Protein AF-A0A3S1NWY3-F1 (afdb_monomer_lite)

Structure (mmCIF, N/CA/C/O backbone):
data_AF-A0A3S1NWY3-F1
#
_entry.id   AF-A0A3S1NWY3-F1
#
loop_
_atom_site.group_PDB
_atom_site.id
_atom_site.type_symbol
_atom_site.label_atom_id
_atom_site.label_alt_id
_atom_site.label_comp_id
_atom_site.label_asym_id
_atom_site.label_entity_id
_atom_site.label_seq_id
_atom_site.pdbx_PDB_ins_code
_atom_site.Cartn_x
_atom_site.Cartn_y
_atom_site.Cartn_z
_atom_site.occupancy
_atom_site.B_iso_or_equiv
_atom_site.auth_seq_id
_atom_site.auth_comp_id
_atom_site.auth_asym_id
_atom_site.auth_atom_id
_atom_site.pdbx_PDB_model_num
ATOM 1 N N . ALA A 1 1 ? -12.824 -18.555 -0.177 1.00 43.00 1 ALA A N 1
ATOM 2 C CA . ALA A 1 1 ? -11.693 -17.649 -0.452 1.00 43.00 1 ALA A CA 1
ATOM 3 C C . ALA A 1 1 ? -12.247 -16.459 -1.218 1.00 43.00 1 ALA A C 1
ATOM 5 O O . ALA A 1 1 ? -12.418 -16.541 -2.427 1.00 43.00 1 ALA A O 1
ATOM 6 N N . GLU A 1 2 ? -12.670 -15.418 -0.502 1.00 41.91 2 GLU A N 1
ATOM 7 C CA . GLU A 1 2 ? -13.223 -14.225 -1.140 1.00 41.91 2 GLU A CA 1
ATOM 8 C C . GLU A 1 2 ? -12.092 -13.433 -1.795 1.00 41.91 2 GLU A C 1
ATOM 10 O O . GLU A 1 2 ? -11.136 -13.020 -1.137 1.00 41.91 2 GLU A O 1
ATOM 15 N N . LEU A 1 3 ? -12.187 -13.261 -3.112 1.00 44.41 3 LEU A N 1
ATOM 16 C CA . LEU A 1 3 ? -11.320 -12.381 -3.879 1.00 44.41 3 LEU A CA 1
ATOM 17 C C . LEU A 1 3 ? -11.603 -10.944 -3.429 1.00 44.41 3 LEU A C 1
ATOM 19 O O . LEU A 1 3 ? -12.534 -10.300 -3.910 1.00 44.41 3 LEU A O 1
ATOM 23 N N . ARG A 1 4 ? -10.802 -10.452 -2.475 1.00 43.06 4 ARG A N 1
ATOM 24 C CA . ARG A 1 4 ? -10.708 -9.025 -2.152 1.00 43.06 4 ARG A CA 1
ATOM 25 C C . ARG A 1 4 ? -10.515 -8.277 -3.467 1.00 43.06 4 ARG A C 1
ATOM 27 O O . ARG A 1 4 ? -9.503 -8.465 -4.137 1.00 43.06 4 ARG A O 1
ATOM 34 N N . VAL A 1 5 ? -11.489 -7.443 -3.821 1.00 44.62 5 VAL A N 1
ATOM 35 C CA . VAL A 1 5 ? -11.394 -6.499 -4.935 1.00 44.62 5 VAL A CA 1
ATOM 36 C C . VAL A 1 5 ? -10.137 -5.666 -4.700 1.00 44.62 5 VAL A C 1
ATOM 38 O O . VAL A 1 5 ? -10.102 -4.828 -3.796 1.00 44.62 5 VAL A O 1
ATOM 41 N N . VAL A 1 6 ? -9.077 -5.951 -5.459 1.00 54.53 6 VAL A N 1
ATOM 42 C CA . VAL A 1 6 ? -7.861 -5.139 -5.478 1.00 54.53 6 VAL A CA 1
ATOM 43 C C . VAL A 1 6 ? -8.323 -3.753 -5.900 1.00 54.53 6 VAL A C 1
ATOM 45 O O . VAL A 1 6 ? -8.805 -3.569 -7.017 1.00 54.53 6 VAL A O 1
ATOM 48 N N . ARG A 1 7 ? -8.298 -2.798 -4.965 1.00 51.84 7 ARG A N 1
ATOM 49 C CA . ARG A 1 7 ? -8.609 -1.391 -5.230 1.00 51.84 7 ARG A CA 1
ATOM 50 C C . ARG A 1 7 ? -7.562 -0.873 -6.215 1.00 51.84 7 ARG A C 1
ATOM 52 O O . ARG A 1 7 ? -6.543 -0.344 -5.793 1.00 51.84 7 ARG A O 1
ATOM 59 N N . GLY A 1 8 ? -7.829 -1.035 -7.506 1.00 55.12 8 GLY A N 1
ATOM 60 C CA . GLY A 1 8 ? -7.039 -0.418 -8.558 1.00 5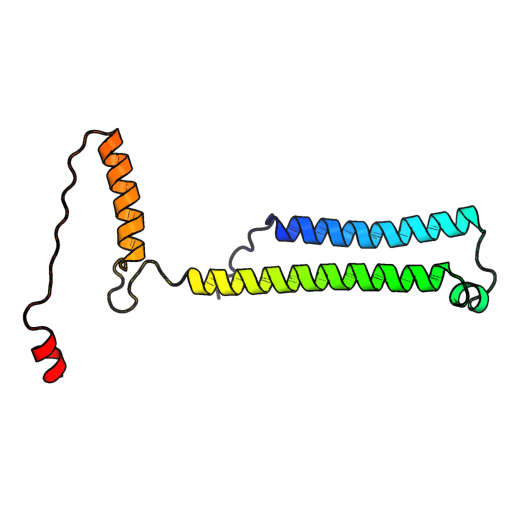5.12 8 GLY A CA 1
ATOM 61 C C . GLY A 1 8 ? -7.154 1.098 -8.439 1.00 55.12 8 GLY A C 1
ATOM 62 O O . GLY A 1 8 ? -8.268 1.621 -8.347 1.00 55.12 8 GLY A O 1
ATOM 63 N N . ASN A 1 9 ? -6.004 1.772 -8.425 1.00 58.88 9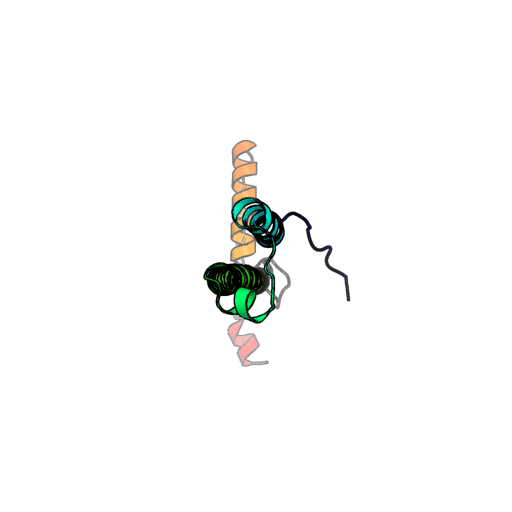 ASN A N 1
ATOM 64 C CA . ASN A 1 9 ? -5.757 3.225 -8.391 1.00 58.88 9 ASN A CA 1
ATOM 65 C C . ASN A 1 9 ? -5.099 3.757 -7.107 1.00 58.88 9 ASN A C 1
ATOM 67 O O . ASN A 1 9 ? -5.216 4.951 -6.802 1.00 58.88 9 ASN A O 1
ATOM 71 N N . GLY A 1 10 ? -4.351 2.924 -6.382 1.00 73.94 10 GLY A N 1
ATOM 72 C CA . GLY A 1 10 ? -3.462 3.394 -5.321 1.00 73.94 10 GLY A CA 1
ATOM 73 C C . GLY A 1 10 ? -2.319 4.283 -5.855 1.00 73.94 10 GLY A C 1
ATOM 74 O O . GLY A 1 10 ? -1.903 4.150 -7.009 1.00 73.94 10 GLY A O 1
ATOM 75 N N . PRO A 1 11 ? -1.761 5.196 -5.034 1.00 77.75 11 PRO A N 1
ATOM 76 C CA . PRO A 1 11 ? -0.602 6.009 -5.424 1.00 77.75 11 PRO A CA 1
ATOM 77 C C . PRO A 1 11 ? 0.622 5.155 -5.796 1.00 77.75 11 PRO A C 1
ATOM 79 O O . PRO A 1 11 ? 1.398 5.541 -6.665 1.00 77.75 11 PRO A O 1
ATOM 82 N N . THR A 1 12 ? 0.760 3.971 -5.195 1.00 78.69 12 THR A N 1
ATOM 83 C CA . THR A 1 12 ? 1.791 2.974 -5.513 1.00 78.69 12 THR A CA 1
ATOM 84 C C . THR A 1 12 ? 1.643 2.413 -6.925 1.00 78.69 12 THR A C 1
ATOM 86 O O . THR A 1 12 ? 2.621 2.381 -7.661 1.00 78.69 12 THR A O 1
ATOM 89 N N . GLU A 1 13 ? 0.435 2.045 -7.355 1.00 81.56 13 GLU A N 1
ATOM 90 C CA . GLU A 1 13 ? 0.184 1.542 -8.717 1.00 81.56 13 GLU A CA 1
ATOM 91 C C . GLU A 1 13 ? 0.462 2.609 -9.775 1.00 81.56 13 GLU A C 1
ATOM 93 O O . GLU A 1 13 ? 1.089 2.320 -10.793 1.00 81.56 13 GLU A O 1
ATOM 98 N N . LYS A 1 14 ? 0.078 3.866 -9.510 1.00 82.06 14 LYS A N 1
ATOM 99 C CA . LYS A 1 14 ? 0.421 4.994 -10.390 1.00 82.06 14 LYS A CA 1
ATOM 100 C C . LYS A 1 14 ? 1.933 5.192 -10.483 1.00 82.06 14 LYS A C 1
ATOM 102 O O . LYS A 1 14 ? 2.449 5.397 -11.577 1.00 82.06 14 LYS A O 1
ATOM 107 N N . MET A 1 15 ? 2.644 5.101 -9.359 1.00 82.56 15 MET A N 1
ATOM 108 C CA . MET A 1 15 ? 4.101 5.233 -9.334 1.00 82.56 15 MET A CA 1
ATOM 109 C C . MET A 1 15 ? 4.785 4.097 -10.103 1.00 82.56 15 MET A C 1
ATOM 111 O O . MET A 1 15 ? 5.667 4.359 -10.917 1.00 82.56 15 MET A O 1
ATOM 115 N N . LEU A 1 16 ? 4.333 2.856 -9.920 1.00 84.06 16 LEU A N 1
ATOM 116 C CA . LEU A 1 16 ? 4.833 1.691 -10.655 1.00 84.06 16 LEU A CA 1
ATOM 117 C C . LEU A 1 16 ? 4.575 1.808 -12.157 1.00 84.06 16 LEU A C 1
ATOM 119 O O . LEU A 1 16 ? 5.479 1.554 -12.950 1.00 84.06 16 LEU A O 1
ATOM 123 N N . PHE A 1 17 ? 3.377 2.245 -12.547 1.00 86.25 17 PHE A N 1
ATOM 124 C CA . PHE A 1 17 ? 3.034 2.479 -13.945 1.00 86.25 17 PHE A CA 1
ATOM 125 C C . PHE A 1 17 ? 3.930 3.552 -14.574 1.00 86.25 17 PHE A C 1
ATOM 127 O O . PHE A 1 17 ? 4.476 3.335 -15.653 1.00 86.25 17 PHE A O 1
ATOM 134 N N . VAL A 1 18 ? 4.143 4.680 -13.887 1.00 86.44 18 VAL A N 1
ATOM 135 C CA . VAL A 1 18 ? 5.033 5.753 -14.359 1.00 86.44 18 VAL A CA 1
ATOM 136 C C . VAL A 1 18 ? 6.472 5.257 -14.489 1.00 86.44 18 VAL A C 1
ATOM 138 O O . VAL A 1 18 ? 7.100 5.501 -15.515 1.00 86.44 18 VAL A O 1
ATOM 141 N N . LEU A 1 19 ? 6.996 4.527 -13.501 1.00 85.06 19 LEU A N 1
ATOM 142 C CA . LEU A 1 19 ? 8.356 3.980 -13.557 1.00 85.06 19 LEU A CA 1
ATOM 143 C C . LEU A 1 19 ? 8.524 2.963 -14.696 1.00 85.06 19 LEU A C 1
ATOM 145 O O . LEU A 1 19 ? 9.525 3.004 -15.412 1.00 85.06 19 LEU A O 1
ATOM 149 N N . ALA A 1 20 ? 7.538 2.087 -14.905 1.00 85.81 20 ALA A N 1
ATOM 150 C CA . ALA A 1 20 ? 7.537 1.132 -16.011 1.00 85.81 20 ALA A CA 1
ATOM 151 C C . ALA A 1 20 ? 7.470 1.841 -17.373 1.00 85.81 20 ALA A C 1
ATOM 153 O O . ALA A 1 20 ? 8.231 1.505 -18.284 1.00 85.81 20 ALA A O 1
ATOM 154 N N . LEU A 1 21 ? 6.618 2.864 -17.496 1.00 89.31 21 LEU A N 1
ATOM 155 C CA . LEU A 1 21 ? 6.485 3.667 -18.709 1.00 89.31 21 LEU A CA 1
ATOM 156 C C . LEU A 1 21 ? 7.777 4.430 -19.020 1.00 89.31 21 LEU A C 1
ATOM 158 O O . LEU A 1 21 ? 8.232 4.408 -20.160 1.00 89.31 21 LEU A O 1
ATOM 162 N N . LEU A 1 22 ? 8.397 5.058 -18.017 1.00 85.12 22 LEU A N 1
ATOM 163 C CA . LEU A 1 22 ? 9.682 5.745 -18.164 1.00 85.12 22 LEU A CA 1
ATOM 164 C C . LEU A 1 22 ? 10.795 4.777 -18.572 1.00 85.12 22 LEU A C 1
ATOM 166 O O . LEU A 1 22 ? 11.595 5.114 -19.441 1.00 85.12 22 LEU A O 1
ATOM 170 N N . SER A 1 23 ? 10.829 3.572 -17.995 1.00 84.56 23 SER A N 1
ATOM 171 C CA . SER A 1 23 ? 11.798 2.535 -18.365 1.00 84.56 23 SER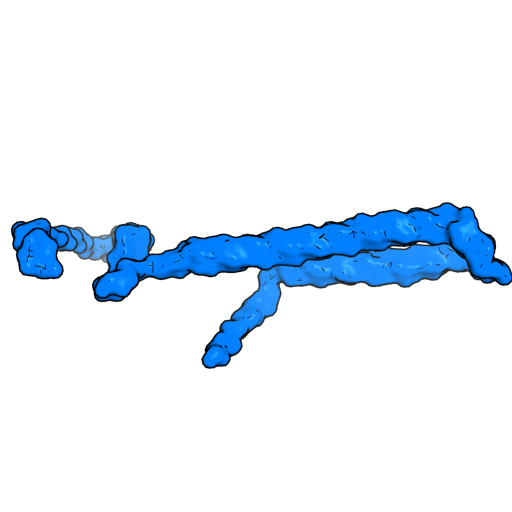 A CA 1
ATOM 172 C C . SER A 1 23 ? 11.642 2.105 -19.827 1.00 84.56 23 SER A C 1
ATOM 174 O O . SER A 1 23 ? 12.619 2.115 -20.583 1.00 84.56 23 SER A O 1
ATOM 176 N N . GLY A 1 24 ? 10.408 1.814 -20.254 1.00 85.06 24 GLY A N 1
ATOM 177 C CA . GLY A 1 24 ? 10.104 1.459 -21.641 1.00 85.06 24 GLY A CA 1
ATOM 178 C C . GLY A 1 24 ? 10.423 2.595 -22.613 1.00 85.06 24 GLY A C 1
ATOM 179 O O . GLY A 1 24 ? 11.130 2.390 -23.598 1.00 85.06 24 GLY A O 1
ATOM 180 N N . LEU A 1 25 ? 9.972 3.814 -22.311 1.00 88.06 25 LEU A N 1
ATOM 181 C CA . LEU A 1 25 ? 10.205 4.981 -23.160 1.00 88.06 25 LEU A CA 1
ATOM 182 C C . LEU A 1 25 ? 11.699 5.286 -23.295 1.00 88.06 25 LEU A C 1
ATOM 184 O O . LEU A 1 25 ? 12.176 5.503 -24.406 1.00 88.06 25 LEU A O 1
ATOM 188 N N . ASN A 1 26 ? 12.447 5.239 -22.191 1.00 85.06 26 ASN A N 1
ATOM 189 C CA . ASN A 1 26 ? 13.894 5.418 -22.203 1.00 85.06 26 ASN A CA 1
ATOM 190 C C . ASN A 1 26 ? 14.584 4.398 -23.122 1.00 85.06 26 ASN A C 1
ATOM 192 O O . ASN A 1 26 ? 15.481 4.783 -23.863 1.00 85.06 26 ASN A O 1
ATOM 196 N N . PHE A 1 27 ? 14.154 3.132 -23.137 1.00 83.94 27 PHE A N 1
ATOM 197 C CA . PHE A 1 27 ? 14.719 2.125 -24.040 1.00 83.94 27 PHE A CA 1
ATOM 198 C C . PHE A 1 27 ? 14.507 2.490 -25.518 1.00 83.94 27 PHE A C 1
ATOM 200 O O . PHE A 1 27 ? 15.476 2.583 -26.276 1.00 83.94 27 PHE A O 1
ATOM 207 N N . PHE A 1 28 ? 13.264 2.754 -25.929 1.00 86.25 28 PHE A N 1
ATOM 208 C CA . PHE A 1 28 ? 12.943 3.025 -27.336 1.00 86.25 28 PHE A CA 1
ATOM 209 C C . PHE A 1 28 ? 13.494 4.367 -27.821 1.00 86.25 28 PHE A C 1
ATOM 211 O O . PHE A 1 28 ? 14.154 4.423 -28.860 1.00 86.25 28 PHE A O 1
ATOM 218 N N . VAL A 1 29 ? 13.262 5.441 -27.061 1.00 88.62 29 VAL A N 1
ATOM 219 C CA . VAL A 1 29 ? 13.678 6.800 -27.439 1.00 88.62 29 VAL A CA 1
ATOM 220 C C . VAL A 1 29 ? 15.189 6.878 -27.555 1.00 88.62 29 VAL A C 1
ATOM 222 O O . VAL A 1 29 ? 15.708 7.424 -28.525 1.00 88.62 29 VAL A O 1
ATOM 225 N N . ARG A 1 30 ? 15.910 6.299 -26.595 1.00 85.25 30 ARG A N 1
ATOM 226 C CA . ARG A 1 30 ? 17.366 6.367 -26.583 1.00 85.25 30 ARG A CA 1
ATOM 227 C C . ARG A 1 30 ? 17.996 5.515 -27.679 1.00 85.25 30 ARG A C 1
ATOM 229 O O . ARG A 1 30 ? 18.945 5.976 -28.311 1.00 85.25 30 ARG A O 1
ATOM 236 N N . THR A 1 31 ? 17.459 4.317 -27.923 1.00 84.94 31 THR A N 1
ATOM 237 C CA . THR A 1 31 ? 17.900 3.467 -29.041 1.00 84.94 31 THR A CA 1
ATOM 238 C C . THR A 1 31 ? 17.752 4.220 -30.361 1.00 84.94 31 THR A C 1
ATOM 240 O O . THR A 1 31 ? 18.701 4.305 -31.138 1.00 84.94 31 THR A O 1
ATOM 243 N N . LEU A 1 32 ? 16.587 4.835 -30.587 1.00 88.69 32 LEU A N 1
ATOM 244 C CA . LEU A 1 32 ? 16.308 5.576 -31.813 1.00 88.69 32 LEU A CA 1
ATOM 245 C C . LEU A 1 32 ? 17.193 6.825 -31.948 1.00 88.69 32 LEU A C 1
ATOM 247 O O . LEU A 1 32 ? 17.780 7.047 -33.004 1.00 88.69 32 LEU A O 1
ATOM 251 N N . ALA A 1 33 ? 17.342 7.606 -30.875 1.00 87.44 33 ALA A N 1
ATOM 252 C CA . ALA A 1 33 ? 18.165 8.815 -30.866 1.00 87.44 33 ALA A CA 1
ATOM 253 C C . ALA A 1 33 ? 19.632 8.526 -31.219 1.00 87.44 33 ALA A C 1
ATOM 255 O O . ALA A 1 33 ? 20.255 9.296 -31.946 1.00 87.44 33 ALA A O 1
ATOM 256 N N . ILE A 1 34 ? 20.180 7.404 -30.746 1.00 85.31 34 ILE A N 1
ATOM 257 C CA . ILE A 1 34 ? 21.577 7.037 -31.006 1.00 85.31 34 ILE A CA 1
ATOM 258 C C . ILE A 1 34 ? 21.784 6.555 -32.434 1.00 85.31 34 ILE A C 1
ATOM 260 O O . ILE A 1 34 ? 22.769 6.966 -33.045 1.00 85.31 34 ILE A O 1
ATOM 264 N N . ILE A 1 35 ? 20.853 5.767 -32.977 1.00 86.06 35 ILE A N 1
ATOM 265 C CA . ILE A 1 35 ? 20.894 5.342 -34.384 1.00 86.06 35 ILE A CA 1
ATOM 266 C C . ILE A 1 35 ? 20.777 6.556 -35.315 1.00 86.06 35 ILE A C 1
ATOM 268 O O . ILE A 1 35 ? 21.475 6.621 -36.322 1.00 86.06 35 ILE A O 1
ATOM 272 N N . ILE A 1 36 ? 19.940 7.541 -34.972 1.00 89.56 36 ILE A N 1
ATOM 273 C CA . ILE A 1 36 ? 19.809 8.779 -35.755 1.00 89.56 36 ILE A CA 1
ATOM 274 C C . ILE A 1 36 ? 21.087 9.625 -35.671 1.00 89.56 36 ILE A C 1
ATOM 276 O O . ILE A 1 36 ? 21.536 10.147 -36.686 1.00 89.56 36 ILE A O 1
ATOM 280 N N . ALA A 1 37 ? 21.675 9.768 -34.480 1.00 87.62 37 ALA A N 1
ATOM 281 C CA . ALA A 1 37 ? 22.822 10.649 -34.268 1.00 87.62 37 ALA A CA 1
ATOM 282 C C . ALA A 1 37 ? 24.157 10.065 -34.762 1.00 87.62 37 ALA A C 1
ATOM 284 O O . ALA A 1 37 ? 25.002 10.814 -35.245 1.00 87.62 37 ALA A O 1
ATOM 285 N N . ASN A 1 38 ? 24.363 8.752 -34.628 1.00 85.31 38 ASN A N 1
ATOM 286 C CA . ASN A 1 38 ? 25.652 8.096 -34.897 1.00 85.31 38 ASN A CA 1
ATOM 287 C C . ASN A 1 38 ? 25.590 7.098 -36.064 1.00 85.31 38 ASN A C 1
ATOM 289 O O . ASN A 1 38 ? 26.616 6.542 -36.452 1.00 85.31 38 ASN A O 1
ATOM 293 N N . GLY A 1 39 ? 24.404 6.876 -36.636 1.00 86.31 39 GLY A N 1
ATOM 294 C CA . GLY A 1 39 ? 24.162 5.817 -37.607 1.00 86.31 39 GLY A CA 1
ATOM 295 C C . GLY A 1 39 ? 23.967 4.440 -36.955 1.00 86.31 39 GLY A C 1
ATOM 296 O O . GLY A 1 39 ? 24.115 4.275 -35.741 1.00 86.31 39 GLY A O 1
ATOM 297 N N . PRO A 1 40 ? 23.594 3.426 -37.753 1.00 86.88 40 PRO A N 1
ATOM 298 C CA . PRO A 1 40 ? 23.478 2.056 -37.276 1.00 86.88 40 PRO A CA 1
ATOM 299 C C . PRO A 1 40 ? 24.859 1.450 -36.996 1.00 86.88 40 PRO A C 1
ATOM 301 O O . PRO A 1 40 ? 25.814 1.670 -37.742 1.00 86.88 40 PRO A O 1
ATOM 304 N N . PHE A 1 41 ? 24.937 0.626 -35.952 1.00 87.50 41 PHE A N 1
ATOM 305 C CA . PHE A 1 41 ? 26.116 -0.192 -35.671 1.00 87.50 41 PHE A CA 1
ATOM 306 C C . PHE A 1 41 ? 26.358 -1.180 -36.816 1.00 87.50 41 PHE A C 1
ATOM 308 O O . PHE A 1 41 ? 25.414 -1.807 -37.306 1.00 87.50 41 PHE A O 1
ATOM 315 N N . LYS A 1 42 ? 27.616 -1.332 -37.243 1.00 88.00 42 LYS A N 1
ATOM 316 C CA . LYS A 1 42 ? 27.968 -2.196 -38.384 1.00 88.00 42 LYS A CA 1
ATOM 317 C C . LYS A 1 42 ? 28.255 -3.636 -37.969 1.00 88.00 42 LYS A C 1
ATOM 319 O O . LYS A 1 42 ? 28.247 -4.530 -38.809 1.00 88.00 42 LYS A O 1
ATOM 324 N N . SER A 1 43 ? 28.516 -3.859 -36.684 1.00 90.56 43 SER A N 1
ATOM 325 C CA . SER A 1 43 ? 28.770 -5.174 -36.098 1.00 90.56 43 SER A CA 1
ATOM 326 C C . SER A 1 43 ? 28.313 -5.223 -34.640 1.00 90.56 43 SER A C 1
ATOM 328 O O . SER A 1 43 ? 28.141 -4.188 -33.993 1.00 90.56 43 SER A O 1
ATOM 330 N N . TYR A 1 44 ? 28.139 -6.434 -34.109 1.00 87.12 44 TYR A N 1
ATOM 331 C CA . TYR A 1 44 ? 27.840 -6.626 -32.689 1.00 87.12 44 TYR A CA 1
ATOM 332 C C . TYR A 1 44 ? 28.996 -6.182 -31.785 1.00 87.12 44 TYR A C 1
ATOM 334 O O . TYR A 1 44 ? 28.745 -5.606 -30.730 1.00 87.12 44 TYR A O 1
ATOM 342 N N . ASP A 1 45 ? 30.246 -6.371 -32.208 1.00 90.56 45 ASP A N 1
ATOM 343 C CA . ASP A 1 45 ? 31.422 -5.974 -31.424 1.00 90.56 45 ASP A CA 1
ATOM 344 C C . ASP A 1 45 ? 31.477 -4.457 -31.207 1.00 90.56 45 ASP A C 1
ATOM 346 O O . ASP A 1 45 ? 31.723 -3.987 -30.096 1.00 90.56 45 ASP A O 1
ATOM 350 N N . GLU A 1 46 ? 31.159 -3.679 -32.245 1.00 87.62 46 GLU A N 1
ATOM 351 C CA . GLU A 1 46 ? 31.065 -2.217 -32.168 1.00 87.62 46 GLU A CA 1
ATOM 352 C C . GLU A 1 46 ? 29.940 -1.764 -31.220 1.00 87.62 46 GLU A C 1
ATOM 354 O O . GLU A 1 46 ? 30.109 -0.813 -30.455 1.00 87.62 46 GLU A O 1
ATOM 359 N N . LEU A 1 47 ? 28.808 -2.479 -31.213 1.00 86.31 47 LEU A N 1
ATOM 360 C CA . LEU A 1 47 ? 27.711 -2.223 -30.281 1.00 86.31 47 LEU A CA 1
ATOM 361 C C . LEU A 1 47 ? 28.137 -2.498 -28.831 1.00 86.31 47 LEU A C 1
ATOM 363 O O . LEU A 1 47 ? 27.928 -1.641 -27.972 1.00 86.31 47 LEU A O 1
ATOM 367 N N . TYR A 1 48 ? 28.740 -3.653 -28.542 1.00 88.19 48 TYR A N 1
ATOM 368 C CA . TYR A 1 48 ? 29.122 -4.030 -27.174 1.00 88.19 48 TYR A CA 1
ATOM 369 C C . TYR A 1 48 ? 30.270 -3.189 -26.608 1.00 88.19 48 TYR A C 1
ATOM 371 O O . TYR A 1 48 ? 30.277 -2.902 -25.409 1.00 88.19 48 TYR A O 1
ATOM 379 N N . ALA A 1 49 ? 31.204 -2.754 -27.457 1.00 88.81 49 ALA A N 1
ATOM 380 C CA . ALA A 1 49 ? 32.287 -1.849 -27.072 1.00 88.81 49 ALA A CA 1
ATOM 381 C C . ALA A 1 49 ? 31.827 -0.387 -26.908 1.00 88.81 49 ALA A C 1
ATOM 383 O O . ALA A 1 49 ? 32.563 0.441 -26.368 1.00 88.81 49 ALA A O 1
ATOM 384 N N . SER A 1 50 ? 30.618 -0.046 -27.366 1.00 86.88 50 SER A N 1
ATOM 385 C CA . SER A 1 50 ? 30.117 1.324 -27.303 1.00 86.88 50 SER A CA 1
ATOM 386 C C . SER A 1 50 ? 29.818 1.783 -25.869 1.00 86.88 50 SER A C 1
ATOM 388 O O . SER A 1 50 ? 29.320 1.043 -25.012 1.00 86.88 50 SER A O 1
ATOM 390 N N . SER A 1 51 ? 30.021 3.079 -25.623 1.00 83.88 51 SER A N 1
ATOM 391 C CA . SER A 1 51 ? 29.543 3.737 -24.401 1.00 83.88 51 SER A CA 1
ATOM 392 C C . SER A 1 51 ? 28.018 3.671 -24.275 1.00 83.88 51 SER A C 1
ATOM 394 O O . SER A 1 51 ? 27.490 3.719 -23.166 1.00 83.88 51 SER A O 1
ATOM 396 N N . TYR A 1 52 ? 27.297 3.509 -25.391 1.00 85.00 52 TYR A N 1
ATOM 397 C CA . TYR A 1 52 ? 25.855 3.304 -25.405 1.00 85.00 52 TYR A CA 1
ATOM 398 C C . TYR A 1 52 ? 25.453 2.037 -24.651 1.00 85.00 52 TYR A C 1
ATOM 400 O O . TYR A 1 52 ? 24.646 2.131 -23.727 1.00 85.00 52 TYR A O 1
ATOM 408 N N . TRP A 1 53 ? 26.019 0.883 -25.014 1.00 89.12 53 TRP A N 1
ATOM 409 C CA . TRP A 1 53 ? 25.631 -0.402 -24.431 1.00 89.12 53 TRP A CA 1
ATOM 410 C C . TRP A 1 53 ? 25.818 -0.413 -22.913 1.00 89.12 53 TRP A C 1
ATOM 412 O O . TRP A 1 53 ? 24.900 -0.735 -22.159 1.00 89.12 53 TRP A O 1
ATOM 422 N N . THR A 1 54 ? 26.982 0.041 -22.455 1.00 88.44 54 THR A N 1
ATOM 423 C CA . THR A 1 54 ? 27.318 0.100 -21.026 1.00 88.44 54 THR A CA 1
ATOM 424 C C . THR A 1 54 ? 26.404 1.053 -20.253 1.00 88.44 54 THR A C 1
ATOM 426 O O . THR A 1 54 ? 25.842 0.680 -19.224 1.00 88.44 54 THR A O 1
ATOM 429 N N . THR A 1 55 ? 26.162 2.262 -20.762 1.00 87.00 55 THR A N 1
ATOM 430 C CA . THR A 1 55 ? 25.254 3.221 -20.104 1.00 87.00 55 THR A CA 1
ATOM 431 C C . THR A 1 55 ? 23.778 2.816 -20.219 1.00 87.00 55 THR A C 1
ATOM 433 O O . THR A 1 55 ? 22.961 3.225 -19.396 1.00 87.00 55 THR A O 1
ATOM 436 N N . ALA A 1 56 ? 23.384 2.034 -21.229 1.00 86.69 56 ALA A N 1
ATOM 437 C CA . ALA A 1 56 ? 22.046 1.437 -21.338 1.00 86.69 56 ALA A CA 1
ATOM 438 C C . ALA A 1 56 ? 21.843 0.360 -20.281 1.00 86.69 56 ALA A C 1
ATOM 440 O O . ALA A 1 56 ? 20.851 0.408 -19.553 1.00 86.69 56 ALA A O 1
ATOM 441 N N . LEU A 1 57 ? 22.819 -0.533 -20.134 1.00 88.69 57 LEU A N 1
ATOM 442 C CA . LEU A 1 57 ? 22.799 -1.585 -19.130 1.00 88.69 57 LEU A CA 1
ATOM 443 C C . LEU A 1 57 ? 22.718 -1.013 -17.707 1.00 88.69 57 LEU A C 1
ATOM 445 O O . LEU A 1 57 ? 21.847 -1.412 -16.935 1.00 88.69 57 LEU A O 1
ATOM 449 N N . LEU A 1 58 ? 23.573 -0.038 -17.377 1.00 90.50 58 LEU A N 1
ATOM 450 C CA . LEU A 1 58 ? 23.611 0.575 -16.045 1.00 90.50 58 LEU A CA 1
ATOM 451 C C . LEU A 1 58 ? 22.311 1.311 -15.699 1.00 90.50 58 LEU A C 1
ATOM 453 O O . LEU A 1 58 ? 21.767 1.133 -14.610 1.00 90.50 58 LEU A O 1
ATOM 457 N N . LEU A 1 59 ? 21.787 2.115 -16.629 1.00 87.56 59 LEU A N 1
ATOM 458 C CA . LEU A 1 59 ? 20.551 2.863 -16.402 1.00 87.56 59 LEU A CA 1
ATOM 459 C C . LEU A 1 59 ? 19.339 1.929 -16.279 1.00 87.56 59 LEU A C 1
ATOM 461 O O . LEU A 1 59 ? 18.475 2.151 -15.432 1.00 87.56 59 LEU A O 1
ATOM 465 N N . HIS A 1 60 ? 19.285 0.867 -17.089 1.00 87.00 60 HIS A N 1
ATOM 466 C CA . HIS A 1 60 ? 18.211 -0.120 -17.015 1.00 87.00 60 HIS A CA 1
ATOM 467 C C . HIS A 1 60 ? 18.253 -0.906 -15.699 1.00 87.00 60 HIS A C 1
ATOM 469 O O . HIS A 1 60 ? 17.224 -1.048 -15.038 1.00 87.00 60 HIS A O 1
ATOM 475 N N . ALA A 1 61 ? 19.442 -1.346 -15.274 1.00 90.31 61 ALA A N 1
ATOM 476 C CA . ALA A 1 61 ? 19.628 -2.007 -13.986 1.00 90.31 61 ALA A CA 1
ATOM 477 C C . ALA A 1 61 ? 19.158 -1.110 -12.827 1.00 90.31 61 ALA A C 1
ATOM 479 O O . ALA A 1 61 ? 18.382 -1.556 -11.981 1.00 90.31 61 ALA A O 1
ATOM 480 N N . LEU A 1 62 ? 19.524 0.176 -12.836 1.00 90.38 62 LEU A N 1
ATOM 481 C CA . LEU A 1 62 ? 19.085 1.135 -11.819 1.00 90.38 62 LEU A CA 1
ATOM 482 C C . LEU A 1 62 ? 17.556 1.302 -11.789 1.00 90.38 62 LEU A C 1
ATOM 484 O O . LEU A 1 62 ? 16.953 1.235 -10.720 1.00 90.38 62 LEU A O 1
ATOM 488 N N . LEU A 1 63 ? 16.914 1.478 -12.947 1.00 86.38 63 LEU A N 1
ATOM 489 C CA . LEU A 1 63 ? 15.454 1.611 -13.028 1.00 86.38 63 LEU A CA 1
ATOM 490 C C . LEU A 1 63 ? 14.735 0.338 -12.560 1.00 86.38 63 LEU A C 1
ATOM 492 O O . LEU A 1 63 ? 13.763 0.430 -11.809 1.00 86.38 63 LEU A O 1
ATOM 496 N N . SER A 1 64 ? 15.231 -0.845 -12.940 1.00 87.44 64 SER A N 1
ATOM 497 C CA . SER A 1 64 ? 14.669 -2.119 -12.467 1.00 87.44 64 SER A CA 1
ATOM 498 C C . SER A 1 64 ? 14.787 -2.284 -10.949 1.00 87.44 64 SER A C 1
ATOM 500 O O . SER A 1 64 ? 13.840 -2.744 -10.310 1.00 87.44 64 SER A O 1
ATOM 502 N N . LEU A 1 65 ? 15.895 -1.829 -10.353 1.00 92.44 65 LEU A N 1
ATOM 503 C CA . LEU A 1 65 ? 16.102 -1.860 -8.908 1.00 92.44 65 LEU A CA 1
ATOM 504 C C . LEU A 1 65 ? 15.122 -0.931 -8.181 1.00 92.44 65 LEU A C 1
ATOM 506 O O . LEU A 1 65 ? 14.550 -1.318 -7.163 1.00 92.44 65 LEU A O 1
ATOM 510 N N . LEU A 1 66 ? 14.885 0.271 -8.713 1.00 88.25 66 LEU A N 1
ATOM 511 C CA . LEU A 1 66 ? 13.914 1.213 -8.146 1.00 88.25 66 LEU A CA 1
ATOM 512 C C . LEU A 1 66 ? 12.484 0.661 -8.195 1.00 88.25 66 LEU A C 1
ATOM 514 O O . LEU A 1 66 ? 11.749 0.782 -7.214 1.00 88.25 66 LEU A O 1
ATOM 518 N N . ILE A 1 67 ? 12.099 0.018 -9.302 1.00 88.31 67 ILE A N 1
ATOM 519 C CA . ILE A 1 67 ? 10.796 -0.653 -9.423 1.00 88.31 67 ILE A CA 1
ATOM 520 C C . ILE A 1 67 ? 10.683 -1.782 -8.393 1.00 88.31 67 ILE A C 1
ATOM 522 O O . ILE A 1 67 ? 9.689 -1.848 -7.670 1.00 88.31 67 ILE A O 1
ATOM 526 N N . ALA A 1 68 ? 11.707 -2.632 -8.280 1.00 88.69 68 ALA A N 1
ATOM 527 C CA . ALA A 1 68 ? 11.727 -3.726 -7.313 1.00 88.69 68 ALA A CA 1
ATOM 528 C C . ALA A 1 68 ? 11.607 -3.218 -5.865 1.00 88.69 68 ALA A C 1
ATOM 530 O O . ALA A 1 68 ? 10.814 -3.750 -5.088 1.00 88.69 68 ALA A O 1
ATOM 531 N N . LEU A 1 69 ? 12.325 -2.147 -5.513 1.00 91.50 69 LEU A N 1
ATOM 532 C CA . LEU A 1 69 ? 12.251 -1.537 -4.185 1.00 91.50 69 LEU A CA 1
ATOM 533 C C . LEU A 1 69 ? 10.875 -0.910 -3.913 1.00 91.50 69 LEU A C 1
ATOM 535 O O . LEU A 1 69 ? 10.334 -1.050 -2.815 1.00 91.50 69 LEU A O 1
ATOM 539 N N . CYS A 1 70 ? 10.276 -0.254 -4.908 1.00 87.31 70 CYS A N 1
ATOM 540 C CA . CYS A 1 70 ? 8.919 0.281 -4.806 1.00 87.31 70 CYS A CA 1
ATOM 541 C C . CYS A 1 70 ? 7.887 -0.833 -4.570 1.00 87.31 70 CYS A C 1
ATOM 543 O O . CYS A 1 70 ? 7.013 -0.695 -3.715 1.00 87.31 70 CYS A O 1
ATOM 545 N N . LEU A 1 71 ? 7.993 -1.948 -5.298 1.00 87.00 71 LEU A N 1
ATOM 546 C CA . LEU A 1 71 ? 7.125 -3.113 -5.106 1.00 87.00 71 LEU A CA 1
ATOM 547 C C . LEU A 1 71 ? 7.301 -3.717 -3.713 1.00 87.00 71 LEU A C 1
ATOM 549 O O . LEU A 1 71 ? 6.317 -3.966 -3.018 1.00 87.00 71 LEU A O 1
ATOM 553 N N . PHE A 1 72 ? 8.549 -3.912 -3.291 1.00 90.75 72 PHE A N 1
ATOM 554 C CA . PHE A 1 72 ? 8.867 -4.487 -1.990 1.00 90.75 72 PHE A CA 1
ATOM 555 C C . PHE A 1 72 ? 8.332 -3.629 -0.839 1.00 90.75 72 PHE A C 1
ATOM 557 O O . PHE A 1 72 ? 7.679 -4.138 0.070 1.00 90.75 72 PHE A O 1
ATOM 564 N N . THR A 1 73 ? 8.554 -2.315 -0.896 1.00 89.31 73 THR A N 1
ATOM 565 C CA . THR A 1 73 ? 8.061 -1.377 0.124 1.00 89.31 73 THR A CA 1
ATOM 566 C C . THR A 1 73 ? 6.537 -1.296 0.146 1.00 89.31 73 THR A C 1
ATOM 568 O O . THR A 1 73 ? 5.957 -1.279 1.231 1.00 89.31 73 THR A O 1
ATOM 571 N N . ALA A 1 74 ? 5.875 -1.307 -1.014 1.00 86.19 74 ALA A N 1
ATOM 572 C CA . ALA A 1 74 ? 4.416 -1.355 -1.091 1.00 86.19 74 ALA A CA 1
ATOM 573 C C . ALA A 1 74 ? 3.859 -2.635 -0.445 1.00 86.19 74 ALA A C 1
ATOM 575 O O . ALA A 1 74 ? 2.995 -2.551 0.426 1.00 86.19 74 ALA A O 1
ATOM 576 N N . ALA A 1 75 ? 4.413 -3.801 -0.791 1.00 85.19 75 ALA A N 1
ATOM 577 C CA . ALA A 1 75 ? 4.005 -5.077 -0.209 1.00 85.19 75 ALA A CA 1
ATOM 578 C C . ALA A 1 75 ? 4.236 -5.121 1.311 1.00 85.19 75 ALA A C 1
ATOM 580 O O . ALA A 1 75 ? 3.358 -5.542 2.065 1.00 85.19 75 ALA A O 1
ATOM 581 N N . ALA A 1 76 ? 5.387 -4.631 1.782 1.00 87.88 76 ALA A N 1
ATOM 582 C CA . ALA A 1 76 ? 5.689 -4.548 3.209 1.00 87.88 76 ALA A CA 1
ATOM 583 C C . ALA A 1 76 ? 4.699 -3.636 3.952 1.00 87.88 76 ALA A C 1
ATOM 585 O O . ALA A 1 76 ? 4.213 -3.987 5.029 1.00 87.88 76 ALA A O 1
ATOM 586 N N . LEU A 1 77 ? 4.355 -2.484 3.368 1.00 86.69 77 LEU A N 1
ATOM 587 C CA . LEU A 1 77 ? 3.356 -1.577 3.931 1.00 86.69 77 LEU A CA 1
ATOM 588 C C . LEU A 1 77 ? 1.971 -2.220 3.996 1.00 86.69 77 LEU A C 1
ATOM 590 O O . LEU A 1 77 ? 1.271 -2.020 4.988 1.00 86.69 77 LEU A O 1
ATOM 594 N N . ASP A 1 78 ? 1.577 -2.997 2.991 1.00 82.81 78 ASP A N 1
ATOM 595 C CA . ASP A 1 78 ? 0.289 -3.691 2.990 1.00 82.81 78 ASP A CA 1
ATOM 596 C C . ASP A 1 78 ? 0.221 -4.783 4.063 1.00 82.81 78 ASP A C 1
ATOM 598 O O . ASP A 1 78 ? -0.794 -4.890 4.753 1.00 82.81 78 ASP A O 1
ATOM 602 N N . VAL A 1 79 ? 1.314 -5.518 4.297 1.00 82.06 79 VAL A N 1
ATOM 603 C CA . VAL A 1 79 ? 1.416 -6.474 5.415 1.00 82.06 79 VAL A CA 1
ATOM 604 C C . VAL A 1 79 ? 1.308 -5.757 6.760 1.00 82.06 79 VAL A C 1
ATOM 606 O O . VAL A 1 79 ? 0.509 -6.150 7.610 1.00 82.06 79 VAL A O 1
ATOM 609 N N . VAL A 1 80 ? 2.052 -4.664 6.954 1.00 84.25 80 VAL A N 1
ATOM 610 C CA . VAL A 1 80 ? 1.988 -3.869 8.192 1.00 84.25 80 VAL A CA 1
ATOM 611 C C . VAL A 1 80 ? 0.594 -3.284 8.401 1.00 84.25 80 VAL A C 1
ATOM 613 O O . VAL A 1 80 ? 0.110 -3.245 9.530 1.00 84.25 80 VAL A O 1
ATOM 616 N N . ARG A 1 81 ? -0.076 -2.831 7.338 1.00 77.06 81 ARG A N 1
ATOM 617 C CA . ARG A 1 81 ? -1.461 -2.352 7.407 1.00 77.06 81 ARG A CA 1
ATOM 618 C C . ARG A 1 81 ? -2.427 -3.472 7.747 1.00 77.06 81 ARG A C 1
ATOM 620 O O . ARG A 1 81 ? -3.322 -3.226 8.539 1.00 77.06 81 ARG A O 1
ATOM 627 N N . ALA A 1 82 ? -2.256 -4.666 7.189 1.00 72.69 82 ALA A N 1
ATOM 628 C CA . ALA A 1 82 ? -3.089 -5.818 7.514 1.00 72.69 82 ALA A CA 1
ATOM 629 C C . ALA A 1 82 ? -2.934 -6.226 8.987 1.00 72.69 82 ALA A C 1
ATOM 631 O O . ALA A 1 82 ? -3.936 -6.454 9.653 1.00 72.69 82 ALA A O 1
ATOM 632 N N . LEU A 1 83 ? -1.703 -6.216 9.508 1.00 75.06 83 LEU A N 1
ATOM 633 C CA . LEU A 1 83 ? -1.420 -6.431 10.930 1.00 75.06 83 LEU A CA 1
ATOM 634 C C . LEU A 1 83 ? -1.987 -5.304 11.802 1.00 75.06 83 LEU A C 1
ATOM 636 O O . LEU A 1 83 ? -2.579 -5.560 12.836 1.00 75.06 83 LEU A O 1
ATOM 640 N N . LYS A 1 84 ? -1.861 -4.038 11.391 1.00 66.12 84 LYS A N 1
ATOM 641 C CA . LYS A 1 84 ? -2.440 -2.896 12.126 1.00 66.12 84 LYS 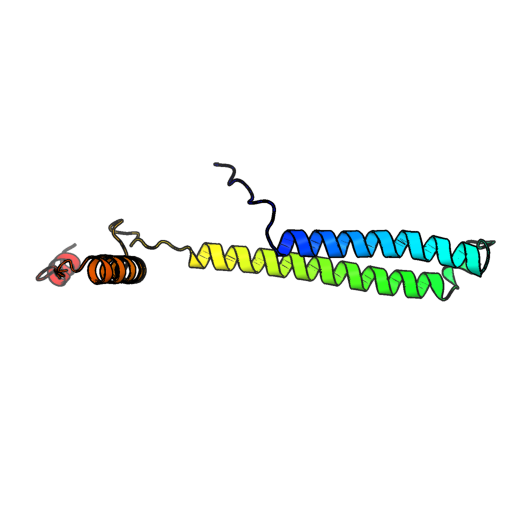A CA 1
ATOM 642 C C . LYS A 1 84 ? -3.959 -2.800 12.027 1.00 66.12 84 LYS A C 1
ATOM 644 O O . LYS A 1 84 ? -4.560 -2.116 12.851 1.00 66.12 84 LYS A O 1
ATOM 649 N N . ALA A 1 85 ? -4.543 -3.411 11.003 1.00 61.75 85 ALA A N 1
ATOM 650 C CA . ALA A 1 85 ? -5.976 -3.597 10.861 1.00 61.75 85 ALA A CA 1
ATOM 651 C C . ALA A 1 85 ? -6.485 -4.744 11.745 1.00 61.75 85 ALA A C 1
ATOM 653 O O . ALA A 1 85 ? -7.685 -5.025 11.697 1.00 61.75 85 ALA A O 1
ATOM 654 N N . GLU A 1 86 ? -5.612 -5.367 12.559 1.00 59.12 86 GLU A N 1
ATOM 655 C CA . GLU A 1 86 ? -6.059 -6.096 13.739 1.00 59.12 86 GLU A CA 1
ATOM 656 C C . GLU A 1 86 ? -7.113 -5.278 14.476 1.00 59.12 86 GLU A C 1
ATOM 658 O O . GLU A 1 86 ? -7.040 -4.058 14.649 1.00 59.12 86 GLU A O 1
ATOM 663 N N . THR A 1 87 ? -8.174 -6.000 14.765 1.00 69.94 87 THR A N 1
ATOM 664 C CA . THR A 1 87 ? -9.546 -5.546 14.698 1.00 69.94 87 THR A CA 1
ATOM 665 C C . THR A 1 87 ? -9.848 -4.509 15.766 1.00 69.94 87 THR A C 1
ATOM 667 O O . THR A 1 87 ? -9.366 -4.602 16.887 1.00 69.94 87 THR A O 1
ATOM 670 N N . HIS A 1 88 ? -10.736 -3.552 15.477 1.00 84.75 88 HIS A N 1
ATOM 671 C CA . HIS A 1 88 ? -11.305 -2.655 16.498 1.00 84.75 88 HIS A CA 1
ATOM 672 C C . HIS A 1 88 ? -12.133 -3.396 17.556 1.00 84.75 88 HIS A C 1
ATOM 674 O O . HIS A 1 88 ? -12.701 -2.762 18.437 1.00 84.75 88 HIS A O 1
ATOM 680 N N . THR A 1 89 ? -12.214 -4.720 17.462 1.00 87.50 89 THR A N 1
ATOM 681 C CA . THR A 1 89 ? -12.928 -5.608 18.360 1.00 87.50 89 THR A CA 1
ATOM 682 C C . THR A 1 89 ? -11.961 -6.475 19.151 1.00 87.50 89 THR A C 1
ATOM 684 O O . THR A 1 89 ? -10.942 -6.924 18.622 1.00 87.50 89 THR A O 1
ATOM 687 N N . ASP A 1 90 ? -12.298 -6.714 20.411 1.00 88.69 90 ASP A N 1
ATOM 688 C CA . ASP A 1 90 ? -11.662 -7.717 21.251 1.00 88.69 90 ASP A CA 1
ATOM 689 C C . ASP A 1 90 ? -12.036 -9.124 20.737 1.00 88.69 90 ASP A C 1
ATOM 691 O O . ASP A 1 90 ? -13.222 -9.403 20.548 1.00 88.69 90 ASP A O 1
ATOM 695 N N . PRO A 1 91 ? -11.065 -10.012 20.465 1.00 80.00 91 PRO A N 1
ATOM 696 C CA . PRO A 1 91 ? -11.338 -11.314 19.857 1.00 80.00 91 PRO A CA 1
ATOM 697 C C . PRO A 1 91 ? -12.089 -12.281 20.781 1.00 80.00 91 PRO A C 1
ATOM 699 O O . PRO A 1 91 ? -12.731 -13.203 20.284 1.00 80.00 91 PRO A O 1
ATOM 702 N N . LEU A 1 92 ? -12.020 -12.091 22.103 1.00 88.00 92 LEU A N 1
ATOM 703 C CA . LEU A 1 92 ? -12.684 -12.962 23.074 1.00 88.00 92 LEU A CA 1
ATOM 704 C C . LEU A 1 92 ? -14.186 -12.665 23.169 1.00 88.00 92 LEU A C 1
ATOM 706 O O . LEU A 1 92 ? -14.995 -13.583 23.284 1.00 88.00 92 LEU A O 1
ATOM 710 N N . SER A 1 93 ? -14.558 -11.388 23.120 1.00 88.38 93 SER A N 1
ATOM 711 C CA . SER A 1 93 ? -15.934 -10.926 23.350 1.00 88.38 93 SER A CA 1
ATOM 712 C C . SER A 1 93 ? -16.643 -10.397 22.100 1.00 88.38 93 SER A C 1
ATOM 714 O O . SER A 1 93 ? -17.864 -10.253 22.104 1.00 88.38 93 SER A O 1
ATOM 716 N N . GLY A 1 94 ? -15.907 -10.077 21.031 1.00 87.56 94 GLY A N 1
ATOM 717 C CA . GLY A 1 94 ? -16.440 -9.477 19.803 1.00 87.56 94 GLY A CA 1
ATOM 718 C C . GLY A 1 94 ? -16.884 -8.014 19.945 1.00 87.56 94 GLY A C 1
ATOM 719 O O . GLY A 1 94 ? -17.291 -7.404 18.955 1.00 87.56 94 GLY A O 1
ATOM 720 N N . ILE A 1 95 ? -16.804 -7.431 21.147 1.00 92.44 95 ILE A N 1
ATOM 721 C CA . ILE A 1 95 ? -17.120 -6.016 21.394 1.00 92.44 95 ILE A CA 1
ATOM 722 C C . ILE A 1 95 ? -15.951 -5.130 20.970 1.00 92.44 95 ILE A C 1
ATOM 724 O O . ILE A 1 95 ? -14.846 -5.619 20.754 1.00 92.44 95 ILE A O 1
ATOM 728 N N . LEU A 1 96 ? -16.166 -3.813 20.879 1.00 93.00 96 LEU A N 1
ATOM 729 C CA . LEU A 1 96 ? -15.076 -2.880 20.601 1.00 93.00 96 LEU A CA 1
ATOM 730 C C . LEU A 1 96 ? -13.976 -2.994 21.664 1.00 93.00 96 LEU A C 1
ATOM 732 O O . LEU A 1 96 ? -14.241 -2.873 22.857 1.00 93.00 96 LEU A O 1
ATOM 736 N N . ASN A 1 97 ? -12.731 -3.164 21.227 1.00 91.56 97 ASN A N 1
ATOM 737 C CA . ASN A 1 97 ? -11.591 -2.990 22.114 1.00 91.56 97 ASN A CA 1
ATOM 738 C C . ASN A 1 97 ? -11.418 -1.505 22.457 1.00 91.56 97 ASN A C 1
ATOM 740 O O . ASN A 1 97 ? -12.075 -0.630 21.887 1.00 91.56 97 ASN A O 1
ATOM 744 N N . ARG A 1 98 ? -10.492 -1.201 23.371 1.00 90.75 98 ARG A N 1
ATOM 745 C CA . ARG A 1 98 ? -10.243 0.175 23.821 1.00 90.75 98 ARG A CA 1
ATOM 746 C C . ARG A 1 98 ? -10.069 1.163 22.661 1.00 90.75 98 ARG A C 1
ATOM 748 O O . ARG A 1 98 ? -10.680 2.225 22.675 1.00 90.75 98 ARG A O 1
ATOM 755 N N . ARG A 1 99 ? -9.296 0.796 21.633 1.00 88.25 99 ARG A N 1
ATOM 756 C CA . ARG A 1 99 ? -9.065 1.652 20.462 1.00 88.25 99 ARG A CA 1
ATOM 757 C C . ARG A 1 99 ? -10.336 1.847 19.631 1.00 88.25 99 ARG A C 1
ATOM 759 O O . ARG A 1 99 ? -10.636 2.967 19.227 1.00 88.25 99 ARG A O 1
ATOM 766 N N . GLY A 1 100 ? -11.090 0.776 19.378 1.00 91.94 100 GLY A N 1
ATOM 767 C CA . GLY A 1 100 ? -12.386 0.844 18.700 1.00 91.94 100 GLY A CA 1
ATOM 768 C C . GLY A 1 100 ? -13.404 1.707 19.443 1.00 91.94 100 GLY A C 1
ATOM 769 O O . GLY A 1 100 ? -14.110 2.500 18.820 1.00 91.94 100 GLY A O 1
ATOM 770 N N . PHE A 1 101 ? -13.440 1.598 20.770 1.00 94.56 101 PHE A N 1
ATOM 771 C CA . PHE A 1 101 ? -14.282 2.425 21.627 1.00 94.56 101 PHE A CA 1
ATOM 772 C C . PHE A 1 101 ? -13.889 3.905 21.543 1.00 94.56 101 PHE A C 1
ATOM 774 O O . PHE A 1 101 ? -14.754 4.735 21.280 1.00 94.56 101 PHE A O 1
ATOM 781 N N . GLU A 1 102 ? -12.606 4.241 21.707 1.00 93.56 102 GLU A N 1
ATOM 782 C CA . GLU A 1 102 ? -12.117 5.629 21.700 1.00 93.56 102 GLU A CA 1
ATOM 783 C C . GLU A 1 102 ? -12.408 6.342 20.366 1.00 93.56 102 GLU A C 1
ATOM 785 O O . GLU A 1 102 ? -12.913 7.471 20.357 1.00 93.56 102 GLU A O 1
ATOM 790 N N . GLU A 1 103 ? -12.168 5.677 19.231 1.00 92.25 103 GLU A N 1
ATOM 791 C CA . GLU A 1 103 ? -12.468 6.238 17.907 1.00 92.25 103 GLU A CA 1
ATOM 792 C C . GLU A 1 103 ? -13.977 6.477 17.722 1.00 92.25 103 GLU A C 1
ATOM 794 O O . GLU A 1 103 ? -14.391 7.544 17.254 1.00 92.25 103 GLU A O 1
ATOM 799 N N . ARG A 1 104 ? -14.819 5.519 18.134 1.00 92.75 104 ARG A N 1
ATOM 800 C CA . ARG A 1 104 ? -16.279 5.634 18.008 1.00 92.75 104 ARG A CA 1
ATOM 801 C C . ARG A 1 104 ? -16.860 6.684 18.956 1.00 92.75 104 ARG A C 1
ATOM 803 O O . ARG A 1 104 ? -17.731 7.452 18.547 1.00 92.75 104 ARG A O 1
ATOM 810 N N . ALA A 1 105 ? -16.363 6.744 20.189 1.00 95.81 105 ALA A N 1
ATOM 811 C CA . ALA A 1 105 ? -16.762 7.727 21.189 1.00 95.81 105 ALA A CA 1
ATOM 812 C C . ALA A 1 105 ? -16.422 9.149 20.728 1.00 95.81 105 ALA A C 1
ATOM 814 O O . ALA A 1 105 ? -17.268 10.033 20.816 1.00 95.81 105 ALA A O 1
ATOM 815 N N . THR A 1 106 ? -15.233 9.357 20.154 1.00 96.12 106 THR A N 1
ATOM 816 C CA . THR A 1 106 ? -14.817 10.668 19.623 1.00 96.12 106 THR A CA 1
ATOM 817 C C . THR A 1 106 ? -15.759 11.159 18.521 1.00 96.12 106 THR A C 1
ATOM 819 O O . THR A 1 106 ? -16.198 12.307 18.547 1.00 96.12 106 THR A O 1
ATOM 822 N N . GLN A 1 107 ? -16.124 10.283 17.578 1.00 95.62 107 GLN A N 1
ATOM 823 C CA . GLN A 1 107 ? -17.086 10.620 16.521 1.00 95.62 107 GLN A CA 1
ATOM 824 C C . GLN A 1 107 ? -18.463 10.982 17.086 1.00 95.62 107 GLN A C 1
ATOM 826 O O . GLN A 1 107 ? -19.095 11.926 16.615 1.00 95.62 107 GLN A O 1
ATOM 831 N N . LEU A 1 108 ? -18.929 10.230 18.084 1.00 96.25 108 LEU A N 1
ATOM 832 C CA . LEU A 1 108 ? -20.237 10.442 18.697 1.00 96.25 108 LEU A CA 1
ATOM 833 C C . LEU A 1 108 ? -20.278 11.752 19.494 1.00 96.25 108 LEU A C 1
ATOM 835 O O . LEU A 1 108 ? -21.237 12.507 19.369 1.00 96.25 108 LEU A O 1
ATOM 839 N N . LEU A 1 109 ? -19.214 12.068 20.238 1.00 97.12 109 LEU A N 1
ATOM 840 C CA . LEU A 1 109 ? -19.079 13.333 20.963 1.00 97.12 109 LEU A CA 1
ATOM 841 C C . LEU A 1 109 ? -19.081 14.546 20.021 1.00 97.12 109 LEU A C 1
ATOM 843 O O . LEU A 1 109 ? -19.761 15.526 20.315 1.00 97.12 109 LEU A O 1
ATOM 847 N N . ASP A 1 110 ? -18.388 14.483 18.879 1.00 97.44 110 ASP A N 1
ATOM 848 C CA . ASP A 1 110 ? -18.401 15.565 17.879 1.00 97.44 110 ASP A CA 1
ATOM 849 C C . ASP A 1 110 ? -19.800 15.765 17.265 1.00 97.44 110 ASP A C 1
ATOM 851 O O . ASP A 1 110 ? -20.290 16.891 17.154 1.00 97.44 110 ASP A O 1
ATOM 855 N N . GLN A 1 111 ? -20.486 14.672 16.917 1.00 96.81 111 GLN A N 1
ATOM 856 C CA . GLN A 1 111 ? -21.848 14.719 16.371 1.00 96.81 111 GLN A CA 1
ATOM 857 C C . GLN A 1 111 ? -22.853 15.282 17.380 1.00 96.81 111 GLN A C 1
ATOM 859 O O . GLN A 1 111 ? -23.625 16.183 17.048 1.00 96.81 111 GLN A O 1
ATOM 864 N N . CYS A 1 112 ? -22.826 14.786 18.617 1.00 96.81 112 CYS A N 1
ATOM 865 C CA . CYS A 1 112 ? -23.697 15.263 19.685 1.00 96.81 112 CYS A CA 1
ATOM 866 C C . CYS A 1 112 ? -23.383 16.712 20.067 1.00 96.81 112 CYS A C 1
ATOM 868 O O . CYS A 1 112 ? -24.314 17.490 20.262 1.00 96.81 112 CYS A O 1
ATOM 870 N N . GLY A 1 113 ? -22.105 17.104 20.081 1.00 96.19 113 GLY A N 1
ATOM 871 C CA . GLY A 1 113 ? -21.683 18.486 20.302 1.00 96.19 113 GLY A CA 1
ATOM 872 C C . GLY A 1 113 ? -22.251 19.445 19.254 1.00 96.19 113 GLY A C 1
ATOM 873 O O . GLY A 1 113 ? -22.793 20.489 19.607 1.00 96.19 113 GLY A O 1
ATOM 874 N N . LYS A 1 114 ? -22.219 19.062 17.970 1.00 96.88 114 LYS A N 1
ATOM 875 C CA . LYS A 1 114 ? -22.832 19.840 16.875 1.00 96.88 114 LYS A CA 1
ATOM 876 C C . LYS A 1 114 ? -24.358 19.904 16.962 1.00 96.88 114 LYS A C 1
ATOM 878 O O . LYS A 1 114 ? -24.943 20.911 16.578 1.00 96.88 114 LYS A O 1
ATOM 883 N N . ALA A 1 115 ? -24.994 18.841 17.447 1.00 96.75 115 ALA A N 1
ATOM 884 C CA . ALA A 1 115 ? -26.447 18.746 17.576 1.00 96.75 115 ALA A CA 1
ATOM 885 C C . ALA A 1 115 ? -26.994 19.283 18.916 1.00 96.75 115 ALA A C 1
ATOM 887 O O . ALA A 1 115 ? -28.208 19.309 19.101 1.00 96.75 115 ALA A O 1
ATOM 888 N N . GLY A 1 116 ? -26.129 19.680 19.858 1.00 95.94 116 GLY A N 1
ATOM 889 C CA . GLY A 1 116 ? -26.530 20.082 21.211 1.00 95.94 116 GLY A CA 1
ATOM 890 C C . GLY A 1 116 ? -27.158 18.952 22.038 1.00 95.94 116 GLY A C 1
ATOM 891 O O . GLY A 1 116 ? -27.941 19.221 22.947 1.00 95.94 116 GLY A O 1
ATOM 892 N N . LEU A 1 117 ? -26.8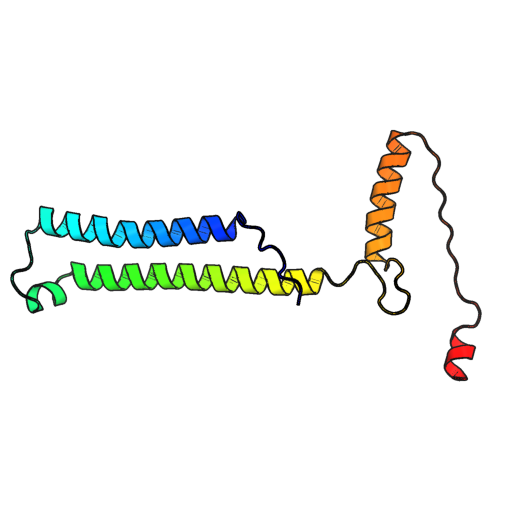58 17.691 21.714 1.00 97.00 117 LEU A N 1
ATOM 893 C CA . LEU A 1 117 ? -27.422 16.522 22.388 1.00 97.00 117 LEU A CA 1
ATOM 894 C C . LEU A 1 117 ? -26.543 16.091 23.575 1.00 97.00 117 LEU A C 1
ATOM 896 O O . LEU A 1 117 ? -25.317 16.054 23.438 1.00 97.00 117 LEU A O 1
ATOM 900 N N . PRO A 1 118 ? -27.133 15.722 24.728 1.00 94.81 118 PRO A N 1
ATOM 901 C CA . PRO A 1 118 ? -26.375 15.205 25.862 1.00 94.81 118 PRO A CA 1
ATOM 902 C C . PRO A 1 118 ? -25.811 13.806 25.567 1.00 94.81 118 PRO A C 1
ATOM 904 O O . PRO A 1 118 ? -26.429 13.007 24.865 1.00 94.81 118 PRO A O 1
ATOM 907 N N . VAL A 1 119 ? -24.652 13.494 26.153 1.00 96.19 119 VAL A N 1
ATOM 908 C CA . VAL A 1 119 ? -23.987 12.183 26.055 1.00 96.19 119 VAL A CA 1
ATOM 909 C C . VAL A 1 119 ? -23.728 11.646 27.461 1.00 96.19 119 VAL A C 1
ATOM 911 O O . VAL A 1 119 ? -23.332 12.400 28.347 1.00 96.19 119 VAL A O 1
ATOM 914 N N . ALA A 1 120 ? -23.932 10.344 27.660 1.00 95.38 120 ALA A N 1
ATOM 915 C CA . ALA A 1 120 ? -23.623 9.639 28.902 1.00 95.38 120 ALA A CA 1
ATOM 916 C C . ALA A 1 120 ? -22.671 8.464 28.633 1.00 95.38 120 ALA A C 1
ATOM 918 O O . ALA A 1 120 ? -22.716 7.856 27.563 1.00 95.38 120 ALA A O 1
ATOM 919 N N . LEU A 1 121 ? -21.831 8.136 29.617 1.00 94.75 121 LEU A N 1
ATOM 920 C CA . LEU A 1 121 ? -20.927 6.987 29.597 1.00 94.75 121 LEU A CA 1
ATOM 921 C C . LEU A 1 121 ? -21.228 6.091 30.800 1.00 94.75 121 LEU A C 1
ATOM 923 O O . LEU A 1 121 ? -21.265 6.567 31.932 1.00 94.75 121 LEU A O 1
ATOM 927 N N . VAL A 1 122 ? -21.412 4.797 30.546 1.00 95.62 122 VAL A N 1
ATOM 928 C CA . VAL A 1 122 ? -21.558 3.773 31.584 1.00 95.62 122 VAL A CA 1
ATOM 929 C C . VAL A 1 122 ? -20.299 2.918 31.582 1.00 95.62 122 VAL A C 1
ATOM 931 O O . VAL A 1 122 ? -19.917 2.391 30.538 1.00 95.62 122 VAL A O 1
ATOM 934 N N . LEU A 1 123 ? -19.664 2.786 32.746 1.00 94.62 123 LEU A N 1
ATOM 935 C CA . LEU A 1 123 ? -18.567 1.851 32.971 1.00 94.62 123 LEU A CA 1
ATOM 936 C C . LEU A 1 123 ? -19.071 0.723 33.867 1.00 94.62 123 LEU A C 1
ATOM 938 O O . LEU A 1 123 ? -19.736 0.980 34.869 1.00 94.62 123 LEU A O 1
ATOM 942 N N . ALA A 1 124 ? -18.744 -0.508 33.497 1.00 94.19 124 ALA A N 1
ATOM 943 C CA . ALA A 1 124 ? -19.050 -1.705 34.262 1.00 94.19 124 ALA A CA 1
ATOM 944 C C . ALA A 1 124 ? -17.783 -2.557 34.377 1.00 94.19 124 ALA A C 1
ATOM 946 O O . ALA A 1 124 ? -16.995 -2.615 33.432 1.00 94.19 124 ALA A O 1
ATOM 947 N N . ASP A 1 125 ? -17.609 -3.203 35.526 1.00 93.38 125 ASP A N 1
ATOM 948 C CA . ASP A 1 125 ? -16.536 -4.157 35.802 1.00 93.38 125 ASP A CA 1
ATOM 949 C C . ASP A 1 125 ? -17.141 -5.445 36.380 1.00 93.38 125 ASP A C 1
ATOM 951 O O . ASP A 1 125 ? -18.243 -5.421 36.936 1.00 93.38 125 ASP A O 1
ATOM 955 N N . LEU A 1 126 ? -16.460 -6.577 36.204 1.00 93.69 126 LEU A N 1
ATOM 956 C CA . LEU A 1 126 ? -16.923 -7.865 36.724 1.00 93.69 126 LEU A CA 1
ATOM 957 C C . LEU A 1 126 ? -16.366 -8.099 38.131 1.00 93.69 126 LEU A C 1
ATOM 959 O O . LEU A 1 126 ? -15.182 -8.396 38.307 1.00 93.69 126 LEU A O 1
ATOM 963 N N . ASP A 1 127 ? -17.242 -8.044 39.132 1.00 93.94 127 ASP A N 1
ATOM 964 C CA . ASP A 1 127 ? -16.863 -8.285 40.523 1.00 93.94 127 ASP A CA 1
ATOM 965 C C . ASP A 1 127 ? -16.295 -9.695 40.732 1.00 93.94 127 ASP A C 1
ATOM 967 O O . ASP A 1 127 ? -16.807 -10.695 40.226 1.00 93.94 127 ASP A O 1
ATOM 971 N N . HIS A 1 128 ? -15.226 -9.783 41.528 1.00 92.44 128 HIS A N 1
ATOM 972 C CA . HIS A 1 128 ? -14.576 -11.041 41.915 1.00 92.44 128 HIS A CA 1
ATOM 973 C C . HIS A 1 128 ? -14.135 -11.951 40.748 1.00 92.44 128 HIS A C 1
ATOM 975 O O . HIS A 1 128 ? -13.896 -13.142 40.963 1.00 92.44 128 HIS A O 1
ATOM 981 N N . PHE A 1 129 ? -13.940 -11.415 39.537 1.00 93.94 129 PHE A N 1
ATOM 982 C CA . PHE A 1 129 ? -13.605 -12.208 38.345 1.00 93.94 129 PHE A CA 1
ATOM 983 C C . PHE A 1 129 ? -12.344 -13.078 38.506 1.00 93.94 129 PHE A C 1
ATOM 985 O O . PHE A 1 129 ? -12.290 -14.212 38.033 1.00 93.94 129 PHE A O 1
ATOM 992 N N . LYS A 1 130 ? -11.349 -12.605 39.269 1.00 90.44 130 LYS A N 1
ATOM 993 C CA . LYS A 1 130 ? -10.145 -13.387 39.584 1.00 90.44 130 LYS A CA 1
ATOM 994 C C . LYS A 1 130 ? -10.455 -14.700 40.318 1.00 90.44 130 LYS A C 1
ATOM 996 O O . LYS A 1 130 ? -9.867 -15.721 39.990 1.00 90.44 130 LYS A O 1
ATOM 1001 N N . ALA A 1 131 ? -11.387 -14.693 41.273 1.00 93.69 131 ALA A N 1
ATOM 1002 C CA . ALA A 1 131 ? -11.739 -15.890 42.038 1.00 93.69 131 ALA A CA 1
ATOM 1003 C C . ALA A 1 131 ? -12.457 -16.948 41.183 1.00 93.69 131 ALA A C 1
ATOM 1005 O O . ALA A 1 131 ? -12.405 -18.130 41.515 1.00 93.69 131 ALA A O 1
ATOM 1006 N N . LEU A 1 132 ? -13.118 -16.530 40.098 1.00 92.44 132 LEU A N 1
ATOM 1007 C CA . LEU A 1 132 ? -13.701 -17.436 39.111 1.00 92.44 132 LEU A CA 1
ATOM 1008 C C . LEU A 1 132 ? -12.600 -18.117 38.282 1.00 92.44 132 LEU A C 1
ATOM 1010 O O . LEU A 1 132 ? -12.583 -19.341 38.219 1.00 92.44 132 LEU A O 1
ATOM 1014 N N . ASN A 1 133 ? -11.656 -17.342 37.733 1.00 87.81 133 ASN A N 1
ATOM 1015 C CA . ASN A 1 133 ? 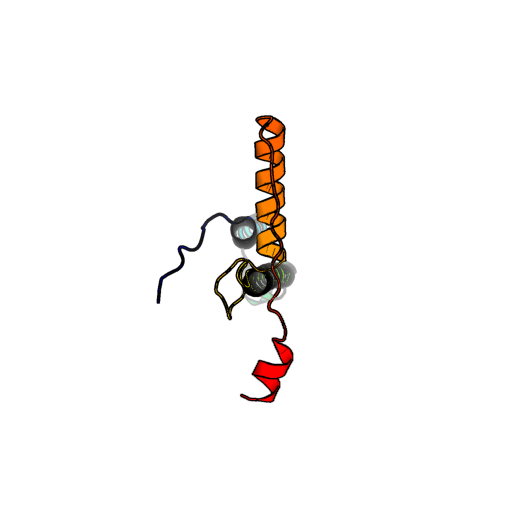-10.508 -17.871 36.977 1.00 87.81 133 ASN A CA 1
ATOM 1016 C C . ASN A 1 133 ? -9.556 -18.720 37.834 1.00 87.81 133 ASN A C 1
ATOM 1018 O O . ASN A 1 133 ? -8.880 -19.600 37.328 1.00 87.81 133 ASN A O 1
ATOM 1022 N N . ASP A 1 134 ? -9.462 -18.464 39.140 1.00 93.38 134 ASP A N 1
ATOM 1023 C CA . ASP A 1 134 ? -8.626 -19.287 40.024 1.00 93.38 134 ASP A CA 1
ATOM 1024 C C . ASP A 1 134 ? -9.300 -20.649 40.346 1.00 93.38 134 ASP A C 1
ATOM 1026 O O . ASP A 1 134 ? -8.649 -21.552 40.872 1.00 93.38 134 ASP A O 1
ATOM 1030 N N . ARG A 1 135 ? -10.603 -20.813 40.051 1.00 90.50 135 ARG A N 1
ATOM 1031 C CA . ARG A 1 135 ? -11.383 -22.051 40.266 1.00 90.50 135 ARG A CA 1
ATOM 1032 C C . ARG A 1 135 ? -11.622 -22.871 38.990 1.00 90.50 135 ARG A C 1
ATOM 1034 O O . ARG A 1 135 ? -12.036 -24.026 39.115 1.00 90.50 135 ARG A O 1
ATOM 1041 N N . HIS A 1 136 ? -11.392 -22.294 37.810 1.00 71.31 136 HIS A N 1
ATOM 1042 C CA . HIS A 1 136 ? -11.640 -22.881 36.489 1.00 71.31 136 HIS A CA 1
ATOM 1043 C C . HIS A 1 136 ? -10.490 -22.569 35.538 1.00 71.31 136 HIS A C 1
ATOM 1045 O O . HIS A 1 136 ? -10.033 -23.517 34.863 1.00 71.31 136 HIS A O 1
#

Sequence (136 aa):
AELRVVRGNGPTEKMLFVLALLSGLNFFVRTLAIIIANGPFKSYDELYASSYWTTALLLHALLSLLIALCLFTAAALDVVRALKAETHTDPLSGILNRRGFEERATQLLDQCGKAGLPVALVLADLDHFKALNDRH

Radius of gyration: 29.68 Å; chains: 1; bounding box: 60×43×80 Å

Secondary structure (DSSP, 8-state):
-------TT-HHHHHHHHHHHHHHHHHHHHHHHHHHHH---SSHHHHHHSHHHHHHHHHHHHHHHHHHHHHHHHHHHHHHHHHHT--SB-TTT-SBPHHHHHHHHHHHHHHHHHHT----------TTHHHHHTT-

Foldseek 3Di:
DDDDPPPPDDPLNVVLVVLVVCLVCCVVVVVVVCCVPPNDDPDPVSVCPDPSNVVNVVVNVVSVVVSVVSVVVVVVVVVVVVVVVPDCADPVPRHGDPVVCVVVVVVVCVVCVVVVHDDDDDDDDDPPVVVVVVVD

pLDDT: mean 85.25, std 11.84, range [41.91, 97.44]